Protein AF-A0A920TPG3-F1 (afdb_monomer_lite)

Radius of gyration: 18.85 Å; chains: 1; bounding box: 37×26×49 Å

Foldseek 3Di:
DCVVCVVVVDDDDDDDPPPFPDPCCQQPRVQLVVLLVVVVVVLVVVVVCVVVVDDDDDDDDDVVVSVVVSRVSRPPPD

Secondary structure (DSSP, 8-state):
-HHHHHHTT-------SSSSTTHHHHHTSHHHHHHHHHHHHHHHHHHHGGGGT---------HHHHHHHHHHTTSTT-

pLDDT: mean 75.97, std 12.24, range [37.75, 94.88]

Sequence (78 aa):
MAIRLAQLGFKPACVESRGSLGGTCLNVGCIPSKNLLNLSENFHKAKNFSNLGIETGQLKLNIEKMMKNKEKGSYCFD

Structure (mmCIF, N/CA/C/O backbone):
data_AF-A0A920TPG3-F1
#
_entry.id   AF-A0A920TPG3-F1
#
loop_
_atom_site.group_PDB
_atom_site.id
_atom_site.type_symbol
_atom_site.label_atom_id
_atom_site.label_alt_id
_atom_site.label_comp_id
_atom_site.label_asym_id
_atom_site.label_entity_id
_atom_site.label_seq_id
_atom_site.pdbx_PDB_ins_code
_atom_site.Cartn_x
_atom_site.Cartn_y
_atom_site.Cartn_z
_atom_site.occupancy
_atom_site.B_iso_or_equiv
_atom_site.auth_seq_id
_atom_site.auth_comp_id
_atom_site.auth_asym_id
_atom_site.auth_atom_id
_atom_site.pdbx_PDB_model_num
ATOM 1 N N . MET A 1 1 ? 13.836 4.202 -9.912 1.00 70.06 1 MET A N 1
ATOM 2 C CA . MET A 1 1 ? 14.947 4.379 -10.877 1.00 70.06 1 MET A CA 1
ATOM 3 C C . MET A 1 1 ? 14.443 4.561 -12.310 1.00 70.06 1 MET A C 1
ATOM 5 O O . MET A 1 1 ? 14.828 5.541 -12.929 1.00 70.06 1 MET A O 1
ATOM 9 N N . ALA A 1 2 ? 13.516 3.730 -12.804 1.00 84.69 2 ALA A N 1
ATOM 10 C CA . ALA A 1 2 ? 12.935 3.879 -14.148 1.00 84.69 2 ALA A CA 1
ATOM 11 C C . ALA A 1 2 ? 12.304 5.264 -14.422 1.00 84.69 2 ALA A C 1
ATOM 13 O O . ALA A 1 2 ? 12.627 5.897 -15.419 1.00 84.69 2 ALA A O 1
ATOM 14 N N . ILE A 1 3 ? 11.491 5.792 -13.500 1.00 88.44 3 ILE A N 1
ATOM 15 C CA . ILE A 1 3 ? 10.819 7.098 -13.674 1.00 88.44 3 ILE A CA 1
ATOM 16 C C . ILE A 1 3 ? 11.829 8.234 -13.895 1.00 88.44 3 ILE A C 1
ATOM 18 O O . ILE A 1 3 ? 11.653 9.067 -14.779 1.00 88.44 3 ILE A O 1
ATOM 22 N N . ARG A 1 4 ? 12.925 8.248 -13.125 1.00 91.31 4 ARG A N 1
ATOM 23 C CA . ARG A 1 4 ? 13.946 9.295 -13.238 1.00 91.31 4 ARG A CA 1
ATOM 24 C C . ARG A 1 4 ? 14.707 9.218 -14.564 1.00 91.31 4 ARG A C 1
ATOM 26 O O . ARG A 1 4 ? 15.047 10.256 -15.114 1.00 91.31 4 ARG A O 1
ATOM 33 N N . LEU A 1 5 ? 14.941 8.015 -15.085 1.00 90.12 5 LEU A N 1
ATOM 34 C CA . LEU A 1 5 ? 15.573 7.816 -16.392 1.00 90.12 5 LEU A CA 1
ATOM 35 C C . LEU A 1 5 ? 14.663 8.276 -17.540 1.00 90.12 5 LEU A C 1
ATOM 37 O O . LEU A 1 5 ? 15.144 8.938 -18.454 1.00 90.12 5 LEU A O 1
ATOM 41 N N . ALA A 1 6 ? 13.355 8.009 -17.455 1.00 91.19 6 ALA A N 1
ATOM 42 C CA . ALA A 1 6 ? 12.378 8.506 -18.426 1.00 91.19 6 ALA A CA 1
ATOM 43 C C . ALA A 1 6 ? 12.325 10.043 -18.445 1.00 91.19 6 ALA A C 1
ATOM 45 O O . ALA A 1 6 ? 12.335 10.656 -19.508 1.00 91.19 6 ALA A O 1
ATOM 46 N N . GLN A 1 7 ? 12.361 10.674 -17.266 1.00 94.88 7 GLN A N 1
ATOM 47 C CA . GLN A 1 7 ? 12.425 12.136 -17.144 1.00 94.88 7 GLN A CA 1
ATOM 48 C C . GLN A 1 7 ? 13.698 12.748 -17.749 1.00 94.88 7 GLN A C 1
ATOM 50 O O . GLN A 1 7 ? 13.694 13.922 -18.100 1.00 94.88 7 GLN A O 1
ATOM 55 N N . LEU A 1 8 ? 14.785 11.980 -17.857 1.00 94.44 8 LEU A N 1
ATOM 56 C CA . LEU A 1 8 ? 16.054 1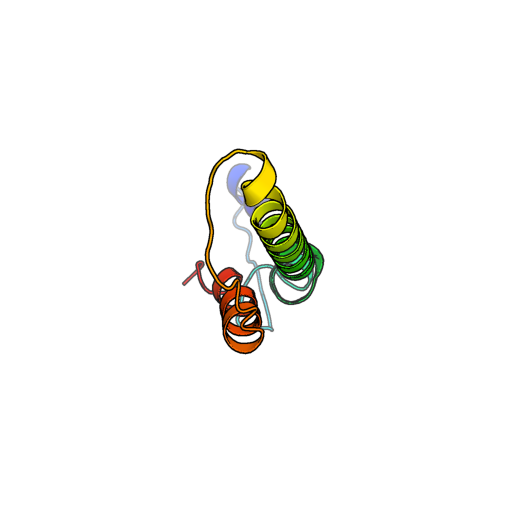2.413 -18.450 1.00 94.44 8 LEU A CA 1
ATOM 57 C C . LEU A 1 8 ? 16.143 12.119 -19.961 1.00 94.44 8 LEU A C 1
ATOM 59 O O . LEU A 1 8 ? 17.198 12.321 -20.553 1.00 94.44 8 LEU A O 1
ATOM 63 N N . GLY A 1 9 ? 15.057 11.650 -20.590 1.00 92.75 9 GLY A N 1
ATOM 64 C CA . GLY A 1 9 ? 14.985 11.402 -22.036 1.00 92.75 9 GLY A CA 1
ATOM 65 C C . GLY A 1 9 ? 15.437 10.008 -22.479 1.00 92.75 9 GLY A C 1
ATOM 66 O O . GLY A 1 9 ? 15.456 9.718 -23.675 1.00 92.75 9 GLY A O 1
ATOM 67 N N . PHE A 1 10 ? 15.768 9.118 -21.542 1.00 91.81 10 PHE A N 1
ATOM 68 C CA . PHE A 1 10 ? 16.045 7.717 -21.853 1.00 91.81 10 PHE A CA 1
ATOM 69 C C . PHE A 1 10 ? 14.737 6.927 -22.008 1.00 91.81 10 PHE A C 1
ATOM 71 O O . PHE A 1 10 ? 13.693 7.321 -21.492 1.00 91.81 10 PHE A O 1
ATOM 78 N N . LYS A 1 11 ? 14.792 5.774 -22.687 1.00 90.31 11 LYS A N 1
ATOM 79 C CA . LYS A 1 11 ? 13.670 4.825 -22.810 1.00 90.31 11 LYS A CA 1
ATOM 80 C C . LYS A 1 11 ? 13.889 3.618 -21.881 1.00 90.31 11 LYS A C 1
ATOM 82 O O . LYS A 1 11 ? 14.425 2.608 -22.333 1.00 90.31 11 LYS A O 1
ATOM 87 N N . PRO A 1 12 ? 13.555 3.711 -20.579 1.00 88.56 12 PRO A N 1
ATOM 88 C CA . PRO A 1 12 ? 13.734 2.606 -19.645 1.00 88.56 12 PRO A CA 1
ATOM 89 C C . PRO A 1 12 ? 12.634 1.550 -19.813 1.00 88.56 12 PRO A C 1
ATOM 91 O O . PRO A 1 12 ? 11.460 1.887 -19.949 1.00 88.56 12 PRO A O 1
ATOM 94 N N . ALA A 1 13 ? 13.002 0.274 -19.712 1.00 87.25 13 ALA A N 1
ATOM 95 C CA . ALA A 1 13 ? 12.060 -0.825 -19.518 1.00 87.25 13 ALA A CA 1
ATOM 96 C C . ALA A 1 13 ? 12.063 -1.235 -18.037 1.00 87.25 13 ALA A C 1
ATOM 98 O O . ALA A 1 13 ? 13.129 -1.401 -17.442 1.00 87.25 13 ALA A O 1
ATOM 99 N N . CYS A 1 14 ? 10.885 -1.379 -17.429 1.00 83.69 14 CYS A N 1
ATOM 100 C CA . CYS A 1 14 ? 10.739 -1.920 -16.078 1.00 83.69 14 CYS A CA 1
ATOM 101 C C . CYS A 1 14 ? 10.094 -3.298 -16.184 1.00 83.69 14 CYS A C 1
ATOM 103 O O . CYS A 1 14 ? 8.972 -3.406 -16.669 1.00 83.69 14 CYS A O 1
ATOM 105 N N . VAL A 1 15 ? 10.802 -4.334 -15.743 1.00 82.94 15 VAL A N 1
ATOM 106 C CA . VAL A 1 15 ? 10.295 -5.709 -15.737 1.00 82.94 15 VAL A CA 1
ATOM 107 C C . VAL A 1 15 ? 9.996 -6.094 -14.295 1.00 82.94 15 VAL A C 1
ATOM 109 O O . VAL A 1 15 ? 10.879 -6.025 -13.443 1.00 82.94 15 VAL A O 1
ATOM 112 N N . GLU A 1 16 ? 8.751 -6.475 -14.027 1.00 84.06 16 GLU A N 1
ATOM 113 C CA . GLU A 1 16 ? 8.294 -6.952 -12.723 1.00 84.06 16 GLU A CA 1
ATOM 114 C C . GLU A 1 16 ? 7.681 -8.344 -12.890 1.00 84.06 16 GLU A C 1
ATOM 116 O O . GLU A 1 16 ? 6.836 -8.561 -13.754 1.00 84.06 16 GLU A O 1
ATOM 121 N N . SER A 1 17 ? 8.122 -9.295 -12.067 1.00 82.19 17 SER A N 1
ATOM 122 C CA . SER A 1 17 ? 7.696 -10.695 -12.154 1.00 82.19 17 SER A CA 1
ATOM 123 C C . SER A 1 17 ? 6.457 -10.987 -11.309 1.00 82.19 17 SER A C 1
ATOM 125 O O . SER A 1 17 ? 5.835 -12.030 -11.489 1.00 82.19 17 SER A O 1
ATOM 127 N N . ARG A 1 18 ? 6.117 -10.115 -10.354 1.00 75.12 18 ARG A N 1
ATOM 128 C CA . ARG A 1 18 ? 5.057 -10.360 -9.363 1.00 75.12 18 ARG A CA 1
ATOM 129 C C . ARG A 1 18 ? 3.666 -9.887 -9.796 1.00 75.12 18 ARG A C 1
ATOM 131 O O . ARG A 1 18 ? 2.763 -9.877 -8.969 1.00 75.12 18 ARG A O 1
ATOM 138 N N . GLY A 1 19 ? 3.486 -9.470 -11.051 1.00 77.25 19 GLY A N 1
ATOM 139 C CA . GLY A 1 19 ? 2.197 -9.028 -11.609 1.00 77.25 19 GLY A CA 1
ATOM 140 C C . GLY A 1 19 ? 1.706 -7.657 -11.121 1.00 77.25 19 GLY A C 1
ATOM 141 O O . GLY A 1 19 ? 0.988 -6.985 -11.847 1.00 77.25 19 GLY A O 1
ATOM 142 N N . SER A 1 20 ? 2.142 -7.204 -9.944 1.00 77.25 20 SER A N 1
ATOM 143 C CA . SER A 1 20 ? 1.856 -5.880 -9.380 1.00 77.25 20 SER A CA 1
ATOM 144 C C . SER A 1 20 ? 3.135 -5.053 -9.226 1.00 77.25 20 SER A C 1
ATOM 146 O O . SER A 1 20 ? 4.121 -5.535 -8.657 1.00 77.25 20 SER A O 1
ATOM 148 N N . LEU A 1 21 ? 3.107 -3.790 -9.657 1.00 80.88 21 LEU A N 1
ATOM 149 C CA . LEU A 1 21 ? 4.210 -2.842 -9.469 1.00 80.88 21 LEU A CA 1
ATOM 150 C C . LEU A 1 21 ? 4.430 -2.513 -7.976 1.00 80.88 21 LEU A C 1
ATOM 152 O O . LEU A 1 21 ? 3.570 -2.735 -7.130 1.00 80.88 21 LEU A O 1
ATOM 156 N N . GLY A 1 22 ? 5.604 -1.974 -7.632 1.00 79.94 22 GLY A N 1
ATOM 157 C CA . GLY A 1 22 ? 5.885 -1.428 -6.291 1.00 79.94 22 GLY A CA 1
ATOM 158 C C . GLY A 1 22 ? 6.589 -2.367 -5.302 1.00 79.94 22 GLY A C 1
ATOM 159 O O . GLY A 1 22 ? 7.012 -1.913 -4.233 1.00 79.94 22 GLY A O 1
ATOM 160 N N . GLY A 1 23 ? 6.793 -3.638 -5.665 1.00 82.81 23 GLY A N 1
ATOM 161 C CA . GLY A 1 23 ? 7.654 -4.573 -4.934 1.00 82.81 23 GLY A CA 1
ATOM 162 C C . GLY A 1 23 ? 7.285 -4.755 -3.454 1.00 82.81 23 GLY A C 1
ATOM 163 O O . GLY A 1 23 ? 6.135 -4.599 -3.044 1.00 82.81 23 GLY A O 1
ATOM 164 N N . THR A 1 24 ? 8.269 -5.105 -2.621 1.00 83.88 24 THR A N 1
ATOM 165 C CA . THR A 1 24 ? 8.042 -5.430 -1.202 1.00 83.88 24 THR A CA 1
ATOM 166 C C . THR A 1 24 ? 7.454 -4.256 -0.422 1.00 83.88 24 THR A C 1
ATOM 168 O O . THR A 1 24 ? 6.503 -4.452 0.326 1.00 83.88 24 THR A O 1
ATOM 171 N N . CYS A 1 25 ? 7.974 -3.037 -0.599 1.00 82.81 25 CYS A N 1
ATOM 172 C CA . CYS A 1 25 ? 7.570 -1.872 0.193 1.00 82.81 25 CYS A CA 1
ATOM 173 C C . CYS A 1 25 ? 6.074 -1.555 0.072 1.00 82.81 25 CYS A C 1
ATOM 175 O O . CYS A 1 25 ? 5.445 -1.257 1.091 1.00 82.81 25 CYS A O 1
ATOM 177 N N . LEU A 1 26 ? 5.526 -1.636 -1.146 1.00 79.31 26 LEU A N 1
ATOM 178 C CA . LEU A 1 26 ? 4.115 -1.365 -1.420 1.00 79.31 26 LEU A CA 1
ATOM 179 C C . LEU A 1 26 ? 3.219 -2.549 -1.047 1.00 79.31 26 LEU A C 1
ATOM 181 O O . LEU A 1 26 ? 2.182 -2.350 -0.423 1.00 79.31 26 LEU A O 1
ATOM 185 N N . ASN A 1 27 ? 3.633 -3.773 -1.384 1.00 78.56 27 ASN A N 1
ATOM 186 C CA . ASN A 1 27 ? 2.726 -4.923 -1.350 1.00 78.56 27 ASN A CA 1
ATOM 187 C C . ASN A 1 27 ? 2.715 -5.658 -0.003 1.00 78.56 27 ASN A C 1
ATOM 189 O O . ASN A 1 27 ? 1.666 -6.108 0.446 1.00 78.56 27 ASN A O 1
ATOM 193 N N . VAL A 1 28 ? 3.859 -5.768 0.682 1.00 81.69 28 VAL A N 1
ATOM 194 C CA . VAL A 1 28 ? 3.967 -6.545 1.940 1.00 81.69 28 VAL A CA 1
ATOM 195 C C . VAL A 1 28 ? 4.824 -5.880 3.022 1.00 81.69 28 VAL A C 1
ATOM 197 O O . VAL A 1 28 ? 5.043 -6.457 4.081 1.00 81.69 28 VAL A O 1
ATOM 200 N N . GLY A 1 29 ? 5.318 -4.670 2.771 1.00 83.50 29 GLY A N 1
ATOM 201 C CA . GLY A 1 29 ? 6.317 -4.004 3.598 1.00 83.50 29 GLY A CA 1
ATOM 202 C C . GLY A 1 29 ? 5.779 -2.772 4.311 1.00 83.50 29 GLY A C 1
ATOM 203 O O . GLY A 1 29 ? 4.815 -2.819 5.077 1.00 83.50 29 GLY A O 1
ATOM 204 N N . CYS A 1 30 ? 6.443 -1.641 4.095 1.00 86.00 30 CYS A N 1
ATOM 205 C CA . CYS A 1 30 ? 6.215 -0.424 4.861 1.00 86.00 30 CYS A CA 1
ATOM 206 C C . CYS A 1 30 ? 4.802 0.151 4.700 1.00 86.00 30 CYS A C 1
ATOM 208 O O . CYS A 1 30 ? 4.247 0.636 5.681 1.00 86.00 30 CYS A O 1
ATOM 210 N N . ILE A 1 31 ? 4.218 0.110 3.499 1.00 83.38 31 ILE A N 1
ATOM 211 C CA . ILE A 1 31 ? 2.886 0.675 3.239 1.00 83.38 31 ILE A CA 1
ATOM 212 C C . ILE A 1 31 ? 1.785 -0.076 4.003 1.00 83.38 31 ILE A C 1
ATOM 214 O O . ILE A 1 31 ? 1.079 0.572 4.783 1.00 83.38 31 ILE A O 1
ATOM 218 N N . PRO A 1 32 ? 1.657 -1.416 3.896 1.00 81.62 32 PRO A N 1
ATOM 219 C CA . PRO A 1 32 ? 0.641 -2.132 4.661 1.00 81.62 32 PRO A CA 1
ATOM 220 C C . PRO A 1 32 ? 0.884 -2.036 6.172 1.00 81.62 32 PRO A C 1
ATOM 222 O O . PRO A 1 32 ? -0.073 -1.953 6.940 1.00 81.62 32 PRO A O 1
ATOM 225 N N . SER A 1 33 ? 2.150 -1.982 6.599 1.00 83.69 33 SER A N 1
ATOM 226 C CA . SER A 1 33 ? 2.506 -1.838 8.016 1.00 83.69 33 SER A CA 1
ATOM 227 C C . SER A 1 33 ? 2.081 -0.477 8.582 1.00 83.69 33 SER A C 1
ATOM 229 O O . SER A 1 33 ? 1.489 -0.408 9.657 1.00 83.69 33 SER A O 1
ATOM 231 N N . LYS A 1 34 ? 2.318 0.617 7.843 1.00 84.69 34 LYS A N 1
ATOM 232 C CA . LYS A 1 34 ? 1.915 1.974 8.249 1.00 84.69 34 LYS A CA 1
ATOM 233 C C . LYS A 1 34 ? 0.398 2.160 8.237 1.00 84.69 34 LYS A C 1
ATOM 235 O O . LYS A 1 34 ? -0.127 2.809 9.135 1.00 84.69 34 LYS A O 1
ATOM 240 N N . ASN A 1 35 ? -0.310 1.572 7.271 1.00 83.38 35 ASN A N 1
ATOM 241 C CA . ASN A 1 35 ? -1.773 1.636 7.230 1.00 83.38 35 ASN A CA 1
ATOM 242 C C . ASN A 1 35 ? -2.395 0.966 8.469 1.00 83.38 35 ASN A C 1
ATOM 244 O O . ASN A 1 35 ? -3.279 1.530 9.110 1.00 83.38 35 ASN A O 1
ATOM 248 N N . LEU A 1 36 ? -1.868 -0.197 8.869 1.00 83.38 36 LEU A N 1
ATOM 249 C CA . LEU A 1 36 ? -2.298 -0.885 10.088 1.00 83.38 36 LEU A CA 1
ATOM 250 C C . LEU A 1 36 ? -2.040 -0.046 11.350 1.00 83.38 36 LEU A C 1
ATOM 252 O O . LEU A 1 36 ? -2.902 0.033 12.229 1.00 83.38 36 LEU A O 1
ATOM 256 N N . LEU A 1 37 ? -0.876 0.604 11.424 1.00 85.88 37 LEU A N 1
ATOM 257 C CA . LEU A 1 37 ? -0.528 1.471 12.546 1.00 85.88 37 LEU A CA 1
ATOM 258 C C . LEU A 1 37 ? -1.473 2.680 12.636 1.00 85.88 37 LEU A C 1
ATOM 260 O O . LEU A 1 37 ? -2.010 2.955 13.703 1.00 85.88 37 LEU A O 1
ATOM 264 N N . ASN A 1 38 ? -1.759 3.333 11.507 1.00 84.00 38 ASN A N 1
ATOM 265 C CA . ASN A 1 38 ? -2.689 4.461 11.438 1.00 84.00 38 ASN A CA 1
ATOM 266 C C . ASN A 1 38 ? -4.125 4.067 11.827 1.00 84.00 38 ASN A C 1
ATOM 268 O O . ASN A 1 38 ? -4.805 4.804 12.535 1.00 84.00 38 ASN A O 1
ATOM 272 N N . LEU A 1 39 ? -4.595 2.888 11.405 1.00 82.12 39 LEU A N 1
ATOM 273 C CA . LEU A 1 39 ? -5.911 2.374 11.805 1.00 82.12 39 LEU A CA 1
ATOM 274 C C . LEU A 1 39 ? -5.974 2.084 13.309 1.00 82.12 39 LEU A C 1
ATOM 276 O O . LEU A 1 39 ? -6.978 2.388 13.952 1.00 82.12 39 LEU A O 1
ATOM 280 N N . SER A 1 40 ? -4.889 1.552 13.873 1.00 84.06 40 SER A N 1
ATOM 281 C CA . SER A 1 40 ? -4.770 1.306 15.314 1.00 84.06 40 SER A CA 1
ATOM 282 C C . SER A 1 40 ? -4.776 2.615 16.106 1.00 84.06 40 SER A C 1
ATOM 284 O O . SER A 1 40 ? -5.482 2.734 17.108 1.00 84.06 40 SER A O 1
ATOM 286 N N . GLU A 1 41 ? -4.052 3.627 15.626 1.00 85.44 41 GLU A N 1
ATOM 287 C CA . GLU A 1 41 ? -4.035 4.960 16.227 1.00 85.44 41 GLU A CA 1
ATOM 288 C C . GLU A 1 41 ? -5.411 5.632 16.138 1.00 85.44 41 GLU A C 1
ATOM 290 O O . GLU A 1 41 ? -5.885 6.195 17.121 1.00 85.44 41 GLU A O 1
ATOM 295 N N . ASN A 1 42 ? -6.107 5.505 15.006 1.00 82.56 42 ASN A N 1
ATOM 296 C CA . ASN A 1 42 ? -7.467 6.014 14.844 1.00 82.56 42 ASN A CA 1
ATOM 297 C C . ASN A 1 42 ? -8.467 5.310 15.763 1.00 82.56 42 ASN A C 1
ATOM 299 O O . ASN A 1 42 ? -9.331 5.977 16.322 1.00 82.56 42 ASN A O 1
ATOM 303 N N . PHE A 1 43 ? -8.345 3.998 15.974 1.00 81.31 43 PHE A N 1
ATOM 304 C CA . PHE A 1 43 ? -9.170 3.285 16.952 1.00 81.31 43 PHE A CA 1
ATOM 305 C C . PHE A 1 43 ? -8.888 3.766 18.383 1.00 81.31 43 PHE A C 1
ATOM 307 O O . PHE A 1 43 ? -9.811 3.972 19.172 1.00 81.31 43 PHE A O 1
ATOM 314 N N . HIS A 1 44 ? -7.618 4.010 18.712 1.00 82.88 44 HIS A N 1
ATOM 315 C CA . HIS A 1 44 ? -7.234 4.549 20.012 1.00 82.88 44 HIS A CA 1
ATOM 316 C C . HIS A 1 44 ? -7.746 5.984 20.219 1.0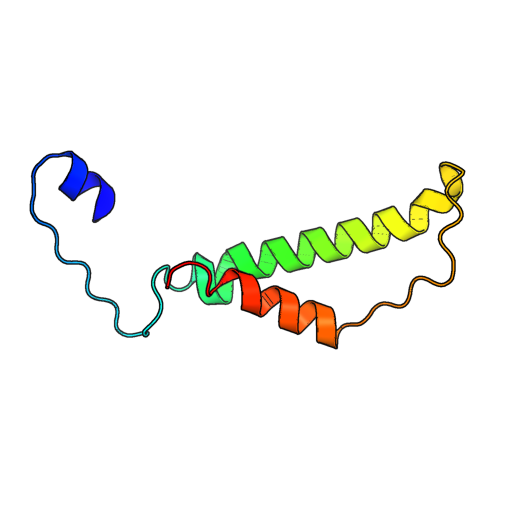0 82.88 44 HIS A C 1
ATOM 318 O O . HIS A 1 44 ? -8.298 6.299 21.273 1.00 82.88 44 HIS A O 1
ATOM 324 N N . LYS A 1 45 ? -7.638 6.848 19.205 1.00 81.19 45 LYS A N 1
ATOM 325 C CA . LYS A 1 45 ? -8.237 8.193 19.201 1.00 81.19 45 LYS A CA 1
ATOM 326 C C . LYS A 1 45 ? -9.754 8.122 19.316 1.00 81.19 45 LYS A C 1
ATOM 328 O O . LYS A 1 45 ? -10.329 8.879 20.088 1.00 81.19 45 LYS A O 1
ATOM 333 N N . ALA A 1 46 ? -10.383 7.159 18.641 1.00 77.44 46 ALA A N 1
ATOM 334 C CA . ALA A 1 46 ? -11.822 6.960 18.700 1.00 77.44 46 ALA A CA 1
ATOM 335 C C . ALA A 1 46 ? -12.322 6.668 20.115 1.00 77.44 46 ALA A C 1
ATOM 337 O O . ALA A 1 46 ? -13.325 7.225 20.545 1.00 77.44 46 ALA A O 1
ATOM 338 N N . LYS A 1 47 ? -11.559 5.887 20.883 1.00 75.56 47 LYS A N 1
ATOM 339 C CA . LYS A 1 47 ? -11.837 5.653 22.303 1.00 75.56 47 LYS A CA 1
ATOM 340 C C . LYS A 1 47 ? -11.686 6.919 23.164 1.00 75.56 47 LYS A C 1
ATOM 342 O O . LYS A 1 47 ? -12.380 7.060 24.164 1.00 75.56 47 LYS A O 1
ATOM 347 N N . ASN A 1 48 ? -10.795 7.833 22.782 1.00 75.75 48 ASN A N 1
ATOM 348 C CA . ASN A 1 48 ? -10.546 9.086 23.499 1.00 75.75 48 ASN A CA 1
ATOM 349 C C . ASN A 1 48 ? -11.490 10.236 23.088 1.00 75.75 48 ASN A C 1
ATOM 351 O O . ASN A 1 48 ? -11.542 11.244 23.790 1.00 75.75 48 ASN A O 1
ATOM 355 N N . PHE A 1 49 ? -12.280 10.095 22.014 1.00 72.19 49 PHE A N 1
ATOM 356 C CA . PHE A 1 49 ? -13.263 11.109 21.594 1.00 72.19 49 PHE A CA 1
ATOM 357 C C . PHE A 1 49 ? -14.356 11.371 22.636 1.00 72.19 49 PHE A C 1
ATOM 359 O O . PHE A 1 49 ? -14.890 12.479 22.686 1.00 72.19 49 PHE A O 1
ATOM 366 N N . SER A 1 50 ? -14.602 10.418 23.538 1.00 68.88 50 SER A N 1
ATOM 367 C CA . SER A 1 50 ? -15.510 10.607 24.672 1.00 68.88 50 SER A CA 1
ATOM 368 C C . SER A 1 50 ? -15.077 11.754 25.599 1.00 68.88 50 SER A C 1
ATOM 370 O O . SER A 1 50 ? -15.930 12.393 26.203 1.00 68.88 50 SER A O 1
ATOM 372 N N . ASN A 1 51 ? -13.774 12.055 25.690 1.00 68.44 51 ASN A N 1
ATOM 373 C CA . ASN A 1 51 ? -13.246 13.174 26.486 1.00 68.44 51 ASN A CA 1
ATOM 374 C C . ASN A 1 51 ? -13.336 14.525 25.742 1.00 68.44 51 ASN A C 1
ATOM 376 O O . ASN A 1 51 ? -13.153 15.587 26.324 1.00 68.44 51 ASN A O 1
ATOM 380 N N . LEU A 1 52 ? -13.628 14.490 24.440 1.00 67.75 52 LEU A N 1
ATOM 381 C CA . LEU A 1 52 ? -13.811 15.663 23.581 1.00 67.75 52 LEU A CA 1
ATOM 382 C C . LEU A 1 52 ? -15.300 16.000 23.370 1.00 67.75 52 LEU A C 1
ATOM 384 O O . LEU A 1 52 ? -15.624 16.817 22.514 1.00 67.75 52 LEU A O 1
ATOM 38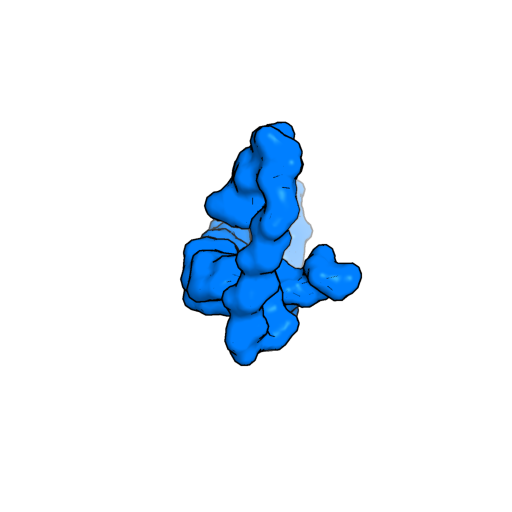8 N N . GLY A 1 53 ? -16.209 15.368 24.125 1.00 63.38 53 GLY A N 1
ATOM 389 C CA . GLY A 1 53 ? -17.657 15.583 24.017 1.00 63.38 53 GLY A CA 1
ATOM 390 C C . GLY A 1 53 ? -18.316 14.900 22.813 1.00 63.38 53 GLY A C 1
ATOM 391 O O . GLY A 1 53 ? -19.470 15.186 22.508 1.00 63.38 53 GLY A O 1
ATOM 392 N N . ILE A 1 54 ? -17.604 14.003 22.120 1.00 64.62 54 ILE A N 1
ATOM 393 C CA . ILE A 1 54 ? -18.136 13.227 20.996 1.00 64.62 5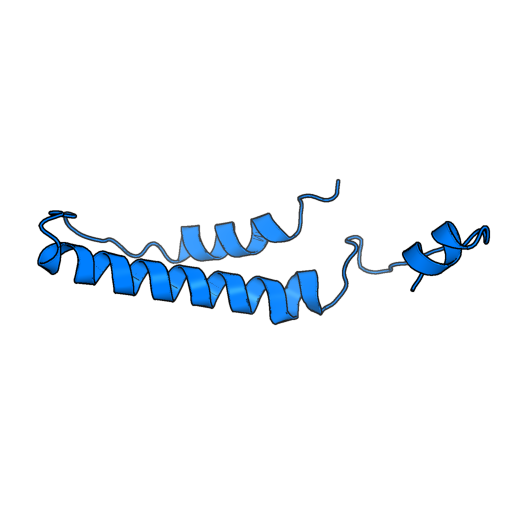4 ILE A CA 1
ATOM 394 C C . ILE A 1 54 ? -18.490 11.832 21.520 1.00 64.62 54 ILE A C 1
ATOM 396 O O . ILE A 1 54 ? -17.619 10.981 21.720 1.00 64.62 54 ILE A O 1
ATOM 400 N N . GLU A 1 55 ? -19.780 11.592 21.744 1.00 60.94 55 GLU A N 1
ATOM 401 C CA . GLU A 1 55 ? -20.303 10.288 22.153 1.00 60.94 55 GLU A CA 1
ATOM 402 C C . GLU A 1 55 ? -20.299 9.320 20.965 1.00 60.94 55 GLU A C 1
ATOM 404 O O . GLU A 1 55 ? -21.263 9.176 20.214 1.00 60.94 55 GLU A O 1
ATOM 409 N N . THR A 1 56 ? -19.176 8.638 20.762 1.00 62.03 56 THR A N 1
ATOM 410 C CA . THR A 1 56 ? -19.139 7.472 19.882 1.00 62.03 56 THR A CA 1
ATOM 411 C C . THR A 1 56 ? -19.711 6.290 20.664 1.00 62.03 56 THR A C 1
ATOM 413 O O . THR A 1 56 ? -19.206 5.996 21.745 1.00 62.03 56 THR A O 1
ATOM 416 N N . GLY A 1 57 ? -20.748 5.617 20.155 1.00 67.38 57 GLY A N 1
ATOM 417 C CA . GLY A 1 57 ? -21.318 4.414 20.785 1.00 67.38 57 GLY A CA 1
ATOM 418 C C . GLY A 1 57 ? -20.328 3.232 20.880 1.00 67.38 57 GLY A C 1
ATOM 419 O O . GLY A 1 57 ? -19.113 3.409 20.887 1.00 67.38 57 GLY A O 1
ATOM 420 N N . GLN A 1 58 ? -20.811 1.981 20.923 1.00 63.50 58 GLN A N 1
ATOM 421 C CA . GLN A 1 58 ? -19.913 0.811 20.960 1.00 63.50 58 GLN A CA 1
ATOM 422 C C . GLN A 1 58 ? -18.994 0.746 19.724 1.00 63.50 58 GLN A C 1
ATOM 424 O O . GLN A 1 58 ? -19.396 0.319 18.639 1.00 63.50 58 GLN A O 1
ATOM 429 N N . LEU A 1 59 ? -17.725 1.111 19.911 1.00 66.44 59 LEU A N 1
ATOM 430 C CA . LEU A 1 59 ? -16.644 0.920 18.948 1.00 66.44 59 LEU A CA 1
ATOM 431 C C . LEU A 1 59 ? -16.346 -0.578 18.790 1.00 66.44 59 LEU A C 1
ATOM 433 O O . LEU A 1 59 ? -15.563 -1.164 19.535 1.00 66.44 59 LEU A O 1
ATOM 437 N N . LYS A 1 60 ? -16.978 -1.214 17.798 1.00 66.69 60 LYS A N 1
ATOM 438 C CA . LYS A 1 60 ? -16.644 -2.582 17.383 1.00 66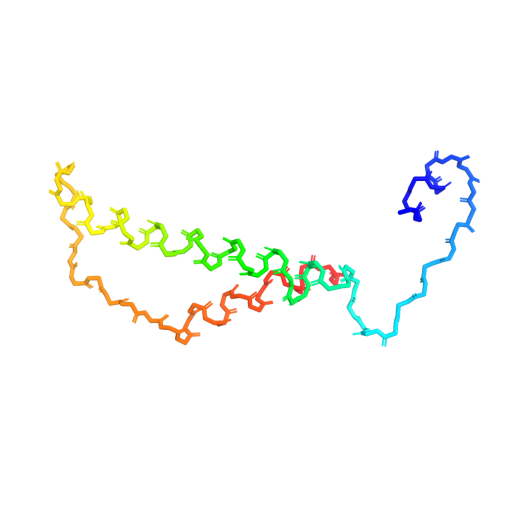.69 60 LYS A CA 1
ATOM 439 C C . LYS A 1 60 ? -15.440 -2.571 16.447 1.00 66.69 60 LYS A C 1
ATOM 441 O O . LYS A 1 60 ? -15.518 -2.090 15.317 1.00 66.69 60 LYS A O 1
ATOM 446 N N . LEU A 1 61 ? -14.339 -3.161 16.903 1.00 67.88 61 LEU A N 1
ATOM 447 C CA . LEU A 1 61 ? -13.181 -3.448 16.064 1.00 67.88 61 LEU A CA 1
ATOM 448 C C . LEU A 1 6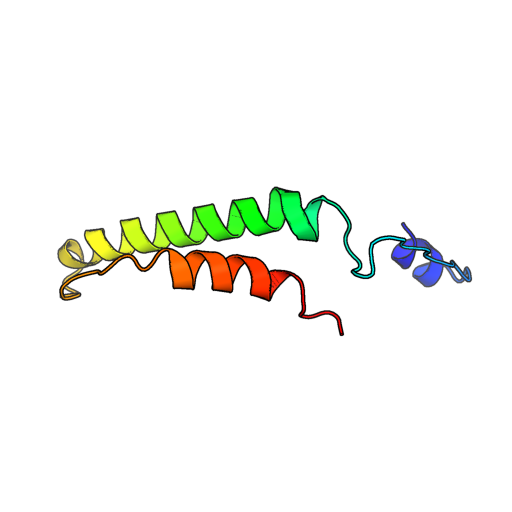1 ? -13.517 -4.620 15.126 1.00 67.88 61 LEU A C 1
ATOM 450 O O . LEU A 1 61 ? -13.686 -5.750 15.577 1.00 67.88 61 LEU A O 1
ATOM 454 N N . ASN A 1 62 ? -13.622 -4.362 13.821 1.00 75.00 62 ASN A N 1
ATOM 455 C CA . ASN A 1 62 ? -13.805 -5.413 12.818 1.00 75.00 62 ASN A CA 1
ATOM 456 C C . ASN A 1 62 ? -12.470 -5.697 12.112 1.00 75.00 62 ASN A C 1
ATOM 458 O O . ASN A 1 62 ? -12.065 -4.970 11.201 1.00 75.00 62 ASN A O 1
ATOM 462 N N . ILE A 1 63 ? -11.790 -6.759 12.549 1.00 72.69 63 ILE A N 1
ATOM 463 C CA . ILE A 1 63 ? -10.467 -7.142 12.034 1.00 72.69 63 ILE A CA 1
ATOM 464 C C . ILE A 1 63 ? -10.544 -7.630 10.581 1.00 72.69 63 ILE A C 1
ATOM 466 O O . ILE A 1 63 ? -9.647 -7.338 9.794 1.00 72.69 63 ILE A O 1
ATOM 470 N N . GLU A 1 64 ? -11.638 -8.276 10.173 1.00 73.88 64 GLU A N 1
ATOM 471 C CA . GLU A 1 64 ? -11.823 -8.734 8.789 1.00 73.88 64 GLU A CA 1
ATOM 472 C C . GLU A 1 64 ? -11.890 -7.559 7.804 1.00 73.88 64 GLU A C 1
ATOM 474 O O . GLU A 1 64 ? -11.244 -7.570 6.754 1.00 73.88 64 GLU A O 1
ATOM 479 N N . LYS A 1 65 ? -12.621 -6.495 8.159 1.00 73.94 65 LYS A N 1
ATOM 480 C CA . LYS A 1 65 ? -12.649 -5.250 7.379 1.00 73.94 65 LYS A CA 1
ATOM 481 C C . LYS A 1 65 ? -11.293 -4.553 7.387 1.00 73.94 65 LYS A C 1
ATOM 483 O O . LYS A 1 65 ? -10.906 -4.000 6.362 1.00 73.94 65 LYS A O 1
ATOM 488 N N . MET A 1 66 ? -10.565 -4.600 8.503 1.00 70.81 66 MET A N 1
ATOM 489 C CA . MET A 1 66 ? -9.227 -4.017 8.609 1.00 70.81 66 MET A CA 1
ATOM 490 C C . MET A 1 66 ? -8.229 -4.714 7.671 1.00 70.81 66 MET A C 1
ATOM 492 O O . MET A 1 66 ? -7.473 -4.044 6.969 1.00 70.81 66 MET A O 1
ATOM 496 N N . MET A 1 67 ? -8.291 -6.046 7.584 1.00 72.94 67 MET A N 1
ATOM 497 C CA . MET A 1 67 ? -7.470 -6.844 6.666 1.00 72.94 67 MET A CA 1
ATOM 498 C C . MET A 1 67 ? -7.862 -6.616 5.201 1.00 72.94 67 MET A C 1
ATOM 500 O O . MET A 1 67 ? -6.984 -6.383 4.376 1.00 72.94 67 MET A O 1
ATOM 504 N N . LYS A 1 68 ? -9.159 -6.528 4.875 1.00 73.50 68 LYS A N 1
ATOM 505 C CA . LYS A 1 68 ? -9.592 -6.133 3.520 1.00 73.50 68 LYS A CA 1
ATOM 506 C C . LYS A 1 68 ? -9.128 -4.724 3.141 1.00 73.50 68 LYS A C 1
ATOM 508 O O . LYS A 1 68 ? -8.822 -4.461 1.982 1.00 73.50 68 LYS A O 1
ATOM 513 N N . ASN A 1 69 ? -9.069 -3.797 4.098 1.00 69.56 69 ASN A N 1
ATOM 514 C CA . ASN A 1 69 ? -8.595 -2.435 3.843 1.00 69.56 69 ASN A CA 1
ATOM 515 C C . ASN A 1 69 ? -7.072 -2.364 3.641 1.00 69.56 69 ASN A C 1
ATOM 517 O O . ASN A 1 69 ? -6.594 -1.484 2.930 1.00 69.56 69 ASN A O 1
ATOM 521 N N . LYS A 1 70 ? -6.316 -3.303 4.228 1.00 67.00 70 LYS A N 1
ATOM 522 C CA . LYS A 1 70 ? -4.879 -3.479 3.973 1.00 67.00 70 LYS A CA 1
ATOM 523 C C . LYS A 1 70 ? -4.621 -3.841 2.508 1.00 67.00 70 LYS A C 1
ATOM 525 O O . LYS A 1 70 ? -3.706 -3.284 1.914 1.00 67.00 70 LYS A O 1
ATOM 530 N N . GLU A 1 71 ? -5.439 -4.721 1.934 1.00 63.03 71 GLU A N 1
ATOM 531 C CA . GLU A 1 71 ? -5.293 -5.186 0.549 1.00 63.03 71 GLU A CA 1
ATOM 532 C C . GLU A 1 71 ? -5.655 -4.111 -0.488 1.00 63.03 71 GLU A C 1
ATOM 534 O O . GLU A 1 71 ? -5.006 -4.011 -1.522 1.00 63.03 71 GLU A O 1
ATOM 539 N N . LYS A 1 72 ? -6.622 -3.228 -0.204 1.00 61.62 72 LYS A N 1
ATOM 540 C CA . LYS A 1 72 ? -7.047 -2.170 -1.147 1.00 61.62 72 LYS A CA 1
ATOM 541 C C . LYS A 1 72 ? -5.955 -1.163 -1.525 1.00 61.62 72 LYS A C 1
ATOM 543 O O . LYS A 1 72 ? -6.038 -0.570 -2.594 1.00 61.62 72 LYS A O 1
ATOM 548 N N . GLY A 1 73 ? -4.940 -0.968 -0.681 1.00 55.62 73 GLY A N 1
ATOM 549 C CA . GLY A 1 73 ? -3.822 -0.065 -0.983 1.00 55.62 73 GLY A CA 1
ATOM 550 C C . GLY A 1 73 ? -2.912 -0.550 -2.119 1.00 55.62 73 GLY A C 1
ATOM 551 O O . GLY A 1 73 ? -2.107 0.231 -2.617 1.00 55.62 73 GLY A O 1
ATOM 552 N N . SER A 1 74 ? -3.037 -1.817 -2.523 1.00 51.19 74 SER A N 1
ATOM 553 C CA . SER A 1 74 ? -2.166 -2.474 -3.503 1.00 51.19 74 SER A CA 1
ATOM 554 C C . SER A 1 74 ? -2.704 -2.446 -4.942 1.00 51.19 74 SER A C 1
ATOM 556 O O . SER A 1 74 ? -1.926 -2.660 -5.863 1.00 51.19 74 SER A O 1
ATOM 558 N N . TYR A 1 75 ? -3.995 -2.152 -5.150 1.00 45.16 75 TYR A N 1
ATOM 559 C CA . TYR A 1 75 ? -4.683 -2.314 -6.448 1.00 45.16 75 TYR A CA 1
ATOM 560 C C . TYR A 1 75 ? -5.065 -0.997 -7.145 1.00 45.16 75 TYR A C 1
ATOM 562 O O . TYR A 1 75 ? -5.823 -0.999 -8.103 1.00 45.16 75 TYR A O 1
ATOM 570 N N . CYS A 1 76 ? -4.593 0.160 -6.673 1.00 44.22 76 CYS A N 1
ATOM 571 C CA . CYS A 1 76 ? -4.963 1.453 -7.274 1.00 44.22 76 CYS A CA 1
ATOM 572 C C . CYS A 1 76 ? -4.098 1.846 -8.491 1.00 44.22 76 CYS A C 1
ATOM 574 O O . CYS A 1 76 ? -4.053 3.022 -8.842 1.00 44.22 76 CYS A O 1
ATOM 576 N N . PHE A 1 77 ? -3.366 0.895 -9.080 1.00 41.41 77 PHE A N 1
ATOM 577 C CA . PHE A 1 77 ? -2.454 1.126 -10.208 1.00 41.41 77 PHE A CA 1
ATOM 578 C C . PHE A 1 77 ? -2.743 0.196 -11.399 1.00 41.41 77 PHE A C 1
ATOM 580 O O . PHE A 1 77 ? -1.829 -0.106 -12.167 1.00 41.41 77 PHE A O 1
ATOM 587 N N . ASP A 1 78 ? -3.993 -0.262 -11.511 1.00 37.75 78 ASP A N 1
ATOM 588 C CA . ASP A 1 78 ? -4.574 -0.733 -12.773 1.00 37.75 78 ASP A CA 1
ATOM 589 C C . ASP A 1 78 ? -5.052 0.467 -13.609 1.00 37.75 78 ASP A C 1
ATOM 591 O O . ASP A 1 78 ? -5.732 1.355 -13.037 1.00 37.75 78 ASP A O 1
#